Protein AF-Q940U1-F1 (afdb_monomer)

Solvent-accessible surface area (backbone atoms only — not comparable to full-atom values): 7087 Å² total; per-residue (Å²): 115,90,90,45,56,69,42,63,67,58,23,66,75,68,65,35,44,68,26,33,50,47,67,96,53,77,92,82,82,74,83,87,50,67,51,77,43,93,91,74,51,70,52,73,50,58,65,75,34,46,38,43,71,49,85,92,65,39,25,41,25,30,71,60,71,60,64,61,80,80,42,73,85,62,80,93,72,74,98,74,82,86,51,70,50,63,47,61,48,43,46,75,45,80,41,73,91,75,75,45,71,49,75,45,88,34,91,72,74,133

Sequence (110 aa):
MSNYTREKDLEKETGLGPCFNISGKGDVTVPELIFEFKGGAKLELPLSNYFTFVGNTDTVCLTVVSDKTVNPSGGTGPAIILGSFQQQNYLVEYDLENDRFGFAKKKCSP

Organism: Arabidopsis 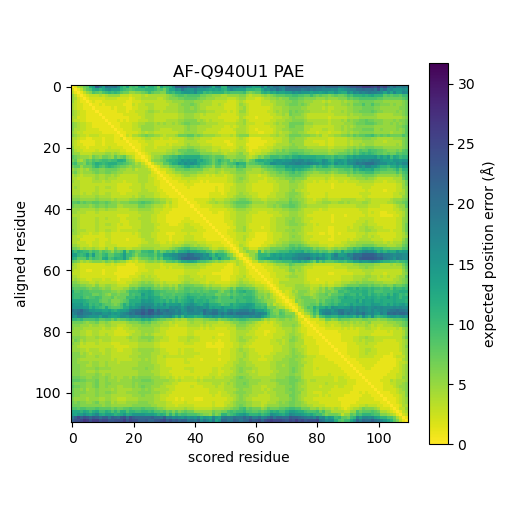thaliana (NCBI:txid3702)

Mean predicted aligned error: 5.46 Å

Nearest PDB structures (foldseek):
  1j71-assembly1_A  TM=5.985E-01  e=4.892E-02  Candida tropicalis
  5kvm-assembly1_A  TM=2.918E-01  e=3.735E+00  Mus musculus
  7pvw-assembly1_A  TM=2.571E-01  e=6.629E+00  Gallus gallus

Secondary structure (DSSP, 8-state):
-TTS-B-HHHHHHH---SEEE-TT--SPP---EEEEPTTS-EEEE-GGGTEEEETTTTEEEE----HHHH-TT-----S----HHHHTTEEEEEETTTTEEEEEE-----

Structure (mmCIF, N/CA/C/O backbone):
data_AF-Q940U1-F1
#
_entry.id   AF-Q940U1-F1
#
loop_
_atom_site.group_PDB
_atom_site.id
_atom_site.type_symbol
_atom_site.label_atom_id
_atom_site.label_alt_id
_atom_site.label_comp_id
_atom_site.label_asym_id
_atom_site.label_entity_id
_atom_site.label_seq_id
_atom_site.pdbx_PDB_ins_code
_atom_site.Cartn_x
_atom_site.Cartn_y
_atom_site.Cartn_z
_atom_site.occupancy
_atom_site.B_iso_or_equiv
_atom_site.auth_seq_id
_atom_site.auth_comp_id
_atom_site.auth_asym_id
_atom_site.auth_atom_id
_atom_site.pdb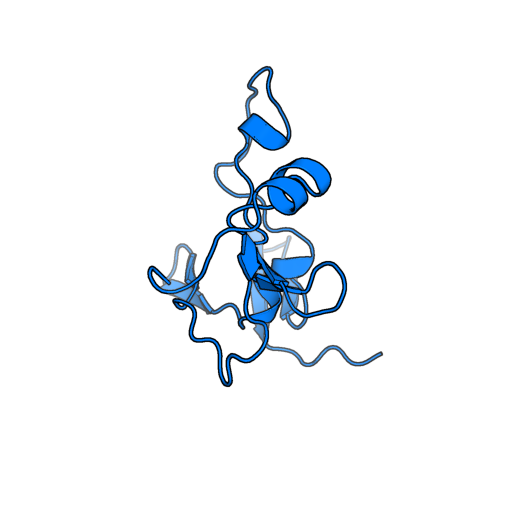x_PDB_model_num
ATOM 1 N N . MET A 1 1 ? -16.090 -5.801 5.513 1.00 62.62 1 MET A N 1
ATOM 2 C CA . MET A 1 1 ? -15.723 -5.559 6.929 1.00 62.62 1 MET A CA 1
A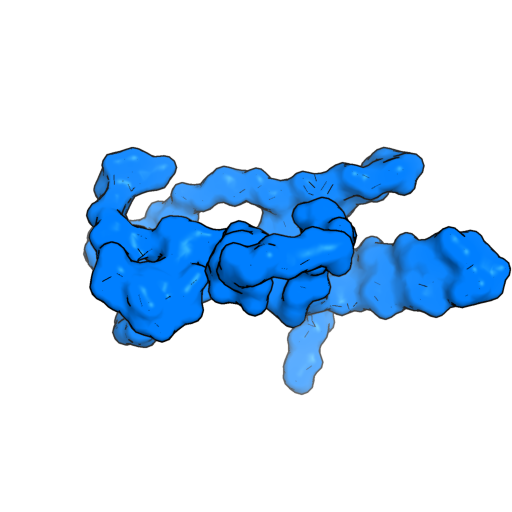TOM 3 C C . MET A 1 1 ? -16.809 -4.791 7.701 1.00 62.62 1 MET A C 1
ATOM 5 O O . MET A 1 1 ? -16.502 -4.074 8.639 1.00 62.62 1 MET A O 1
ATOM 9 N N . SER A 1 2 ? -18.093 -4.964 7.373 1.00 65.44 2 SER A N 1
ATOM 10 C CA . SER A 1 2 ? -19.216 -4.257 8.021 1.00 65.44 2 SER A CA 1
ATOM 11 C C . SER A 1 2 ? -19.468 -4.662 9.480 1.00 65.44 2 SER A C 1
ATOM 13 O O . SER A 1 2 ? -20.182 -3.961 10.185 1.00 65.44 2 SER A O 1
ATOM 15 N N . ASN A 1 3 ? -18.870 -5.768 9.933 1.00 79.00 3 ASN A N 1
ATOM 16 C CA . ASN A 1 3 ? -19.052 -6.317 11.279 1.00 79.00 3 ASN A CA 1
ATOM 17 C C . ASN A 1 3 ? -17.984 -5.846 12.285 1.00 79.00 3 ASN A C 1
ATOM 19 O O . ASN A 1 3 ? -17.975 -6.324 13.418 1.00 79.00 3 ASN A O 1
ATOM 23 N N . TYR A 1 4 ? -17.072 -4.959 11.875 1.00 85.62 4 TYR A N 1
ATOM 24 C CA . TYR A 1 4 ? -16.020 -4.420 12.737 1.00 85.62 4 TYR A CA 1
ATOM 25 C C . TYR A 1 4 ? -16.308 -2.959 13.083 1.00 85.62 4 TYR A C 1
ATOM 27 O O . TYR A 1 4 ? -16.697 -2.167 12.219 1.00 85.62 4 TYR A O 1
ATOM 35 N N . THR A 1 5 ? -16.091 -2.596 14.345 1.00 90.19 5 THR A N 1
ATOM 36 C CA . THR A 1 5 ? -16.231 -1.214 14.815 1.00 90.19 5 THR A CA 1
ATOM 37 C C . THR A 1 5 ? -15.039 -0.387 14.343 1.00 90.19 5 THR 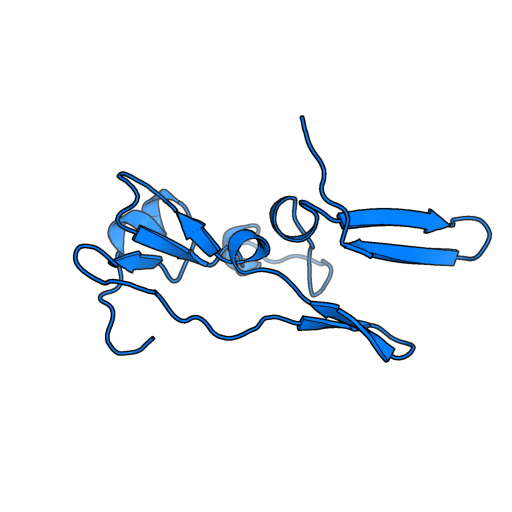A C 1
ATOM 39 O O . THR A 1 5 ? -13.898 -0.846 14.417 1.00 90.19 5 THR A O 1
ATOM 42 N N . ARG A 1 6 ? -15.304 0.831 13.851 1.00 92.06 6 ARG A N 1
ATOM 43 C CA . ARG A 1 6 ? -14.250 1.761 13.431 1.00 92.06 6 ARG A CA 1
ATOM 44 C C . ARG A 1 6 ? -13.657 2.528 14.607 1.00 92.06 6 ARG A C 1
ATOM 46 O O . ARG A 1 6 ? -14.405 3.134 15.372 1.00 92.06 6 ARG A O 1
ATOM 53 N N . GLU A 1 7 ? -12.332 2.580 14.662 1.00 93.12 7 GLU A N 1
ATOM 54 C CA . GLU A 1 7 ? -11.554 3.281 15.692 1.00 93.12 7 GLU A CA 1
ATOM 55 C C . GLU A 1 7 ? -11.255 4.725 15.271 1.00 93.12 7 GLU A C 1
ATOM 57 O O . GLU A 1 7 ? -10.153 5.070 14.850 1.00 93.12 7 GLU A O 1
ATOM 62 N N . LYS A 1 8 ? -12.274 5.589 15.336 1.00 92.69 8 LYS A N 1
ATOM 63 C CA . LYS A 1 8 ? -12.211 6.960 14.789 1.00 92.69 8 LYS A CA 1
ATOM 64 C C . LYS A 1 8 ? -11.167 7.858 15.448 1.00 92.69 8 LYS A C 1
ATOM 66 O O . LYS A 1 8 ? -10.669 8.772 14.795 1.00 92.69 8 LYS A O 1
ATOM 71 N N . ASP A 1 9 ? -10.883 7.656 16.729 1.00 92.00 9 ASP A N 1
ATOM 72 C CA . ASP A 1 9 ? -9.896 8.478 17.431 1.00 92.00 9 ASP A CA 1
ATOM 73 C C . ASP A 1 9 ? -8.480 8.135 16.959 1.00 92.00 9 ASP A C 1
ATOM 75 O O . ASP A 1 9 ? -7.698 9.040 16.672 1.00 92.00 9 ASP A O 1
ATOM 79 N N . LEU A 1 10 ? -8.211 6.850 16.708 1.00 91.00 10 LEU A N 1
ATOM 80 C CA . LEU A 1 10 ? -6.956 6.403 16.112 1.00 91.00 10 LEU A CA 1
ATOM 81 C C . LEU A 1 10 ? -6.815 6.849 14.651 1.00 91.00 10 LEU A C 1
ATOM 83 O O . LEU A 1 10 ? -5.726 7.225 14.219 1.00 91.00 10 LEU A O 1
ATOM 87 N N . GLU A 1 11 ? -7.914 6.862 13.890 1.00 92.31 11 GLU A N 1
ATOM 88 C CA . GLU A 1 11 ? -7.905 7.392 12.520 1.00 92.31 11 GLU A CA 1
ATOM 89 C C . GLU A 1 11 ? -7.483 8.872 12.487 1.00 92.31 11 GLU A C 1
ATOM 91 O O . GLU A 1 11 ? -6.727 9.289 11.610 1.00 92.31 11 GLU A O 1
ATOM 96 N N . LYS A 1 12 ? -7.931 9.673 13.464 1.00 90.31 12 LYS A N 1
ATOM 97 C CA . LYS A 1 12 ? -7.540 11.088 13.582 1.00 90.31 12 LYS A CA 1
ATOM 98 C C . LYS A 1 12 ? -6.087 11.260 14.015 1.00 90.31 12 LYS A C 1
ATOM 100 O O . LYS A 1 12 ? -5.425 12.157 13.509 1.00 90.31 12 LYS A O 1
ATOM 105 N N . GLU A 1 13 ? -5.615 10.443 14.954 1.00 89.25 13 GLU A N 1
ATOM 106 C CA . GLU A 1 13 ? -4.248 10.528 15.478 1.00 89.25 13 GLU A CA 1
ATOM 107 C C . GLU A 1 13 ? -3.208 10.126 14.425 1.00 89.25 13 GLU A C 1
ATOM 109 O O . GLU A 1 13 ? -2.177 10.775 14.273 1.00 89.25 13 GLU A O 1
ATOM 114 N N . THR A 1 14 ? -3.495 9.066 13.670 1.00 88.19 14 THR A N 1
ATOM 115 C CA . THR A 1 14 ? -2.545 8.475 12.716 1.00 88.19 14 THR A CA 1
ATOM 116 C C . THR A 1 14 ? -2.662 9.051 11.308 1.00 88.19 14 THR A C 1
ATOM 118 O O . THR A 1 14 ? -1.737 8.915 10.509 1.00 88.19 14 THR A O 1
ATOM 121 N N . GLY A 1 15 ? -3.816 9.631 10.967 1.00 89.19 15 GLY A N 1
ATOM 122 C CA . GLY A 1 15 ? -4.172 9.987 9.593 1.00 89.19 15 GLY A CA 1
ATOM 123 C C . GLY A 1 15 ? -4.465 8.779 8.691 1.00 89.19 15 GLY A C 1
ATOM 124 O O . GLY A 1 15 ? -4.762 8.964 7.508 1.00 89.19 15 GLY A O 1
ATOM 125 N N . LEU A 1 16 ? -4.395 7.552 9.222 1.00 91.62 16 LEU A N 1
ATOM 126 C CA . LEU A 1 16 ? -4.770 6.331 8.517 1.00 91.62 16 LEU A CA 1
ATOM 127 C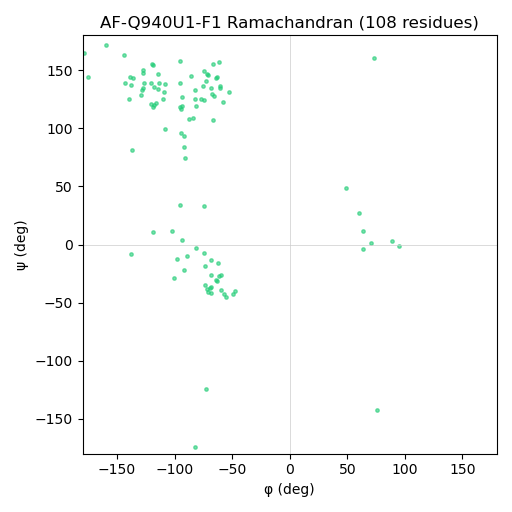 C . LEU A 1 16 ? -6.266 6.084 8.669 1.00 91.62 16 LEU A C 1
ATOM 129 O O . LEU A 1 16 ? -6.861 6.348 9.708 1.00 91.62 16 LEU A O 1
ATOM 133 N N . GLY A 1 17 ? -6.894 5.538 7.637 1.00 91.25 17 GLY A N 1
ATOM 134 C CA . GLY A 1 17 ? -8.310 5.232 7.707 1.00 91.25 17 GLY A CA 1
ATOM 135 C C . GLY A 1 17 ? -8.796 4.499 6.464 1.00 91.25 17 GLY A C 1
ATOM 136 O O . GLY A 1 17 ? -8.352 4.809 5.360 1.00 91.25 17 GLY A O 1
ATOM 137 N N . PRO A 1 18 ? -9.739 3.556 6.606 1.00 92.50 18 PRO A N 1
ATOM 138 C CA . PRO A 1 18 ? -10.400 3.158 7.849 1.00 92.50 18 PRO A CA 1
ATOM 139 C C . PRO A 1 18 ? -9.517 2.303 8.781 1.00 92.50 18 PRO A C 1
ATOM 141 O O . PRO A 1 18 ? -8.689 1.521 8.312 1.00 92.50 18 PRO A O 1
ATOM 144 N N . CYS A 1 19 ? -9.746 2.426 10.091 1.00 92.81 19 CYS A N 1
ATOM 145 C CA . CYS A 1 19 ? -9.179 1.569 11.137 1.00 92.81 19 CYS A CA 1
ATOM 146 C C . CYS A 1 19 ? -10.279 0.754 11.820 1.00 92.81 19 CYS A C 1
ATOM 148 O O . CYS A 1 19 ? -11.351 1.287 12.110 1.00 92.81 19 CYS A O 1
ATOM 150 N N . PHE A 1 20 ? -10.018 -0.520 12.106 1.00 92.06 20 PHE A N 1
ATOM 151 C CA . PHE A 1 20 ? -10.994 -1.458 12.656 1.00 92.06 20 PHE A CA 1
ATOM 152 C C . PHE A 1 20 ? -10.463 -2.166 13.898 1.00 92.06 20 PHE A C 1
ATOM 154 O O . PHE A 1 20 ? -9.364 -2.721 13.869 1.00 92.06 20 PHE A O 1
ATOM 161 N N . ASN A 1 21 ? -11.283 -2.209 14.948 1.00 90.62 21 ASN A N 1
ATOM 162 C CA . ASN A 1 21 ? -11.018 -3.014 16.135 1.00 90.62 21 ASN A CA 1
ATOM 163 C C . ASN A 1 21 ? -11.261 -4.496 15.834 1.00 90.62 21 ASN A C 1
ATOM 165 O O . ASN A 1 21 ? -12.353 -4.885 15.407 1.00 90.62 21 ASN A O 1
ATOM 169 N N . ILE A 1 22 ? -10.245 -5.312 16.075 1.00 89.00 22 ILE A N 1
ATOM 170 C CA . ILE A 1 22 ? -10.234 -6.756 15.838 1.00 89.00 22 ILE A CA 1
ATOM 171 C C . ILE A 1 22 ? -10.007 -7.550 17.132 1.00 89.00 22 ILE A C 1
ATOM 173 O O . ILE A 1 22 ? -9.804 -8.760 17.076 1.00 89.00 22 ILE A O 1
ATOM 177 N N . SER A 1 23 ? -10.074 -6.906 18.301 1.00 86.44 23 SER A N 1
ATOM 178 C CA . SER A 1 23 ? -9.868 -7.576 19.584 1.00 86.44 23 SER A CA 1
ATOM 179 C C . SER A 1 23 ? -10.895 -8.687 19.805 1.00 86.44 23 SER A C 1
ATOM 181 O O . SER A 1 23 ? -12.094 -8.532 19.539 1.00 86.44 23 SER A O 1
ATOM 183 N N . GLY A 1 24 ? -10.419 -9.849 20.255 1.00 81.31 24 GLY A N 1
ATOM 184 C CA . GLY A 1 24 ? -11.247 -11.043 20.437 1.00 81.31 24 GLY A CA 1
ATOM 185 C C . GLY A 1 24 ? -11.852 -11.594 19.139 1.00 81.31 24 GLY A C 1
ATOM 186 O O . GLY A 1 24 ? -12.742 -12.447 19.187 1.00 81.31 24 GLY A O 1
ATOM 187 N N . LYS A 1 25 ? -11.407 -11.110 17.973 1.00 75.56 25 LYS A N 1
ATOM 188 C CA . LYS A 1 25 ? -11.704 -11.706 16.670 1.00 75.56 25 LYS A CA 1
ATOM 189 C C . LYS A 1 25 ? -10.541 -12.631 16.315 1.00 75.56 25 LYS A C 1
ATOM 191 O O . LYS A 1 25 ? -9.394 -12.320 16.608 1.00 75.56 25 LYS A O 1
ATOM 196 N N . GLY A 1 26 ? -10.861 -13.796 15.755 1.00 75.25 26 GLY A N 1
ATOM 197 C CA . GLY A 1 26 ? -9.857 -14.720 15.226 1.00 75.25 26 GLY A CA 1
ATOM 198 C C . GLY A 1 26 ? -9.273 -14.178 13.923 1.00 75.25 26 GLY A C 1
ATOM 199 O O . GLY A 1 26 ? -8.826 -13.036 13.853 1.00 75.25 26 GLY A O 1
ATOM 200 N N . ASP A 1 27 ? -9.340 -14.970 12.860 1.00 75.62 27 ASP A N 1
ATOM 201 C CA . ASP A 1 27 ? -8.819 -14.542 11.565 1.00 75.62 27 ASP A CA 1
ATOM 202 C C . ASP A 1 27 ? -9.613 -13.358 10.989 1.00 75.62 27 ASP A C 1
ATOM 204 O O . ASP A 1 27 ? -10.844 -13.376 10.884 1.00 75.62 27 ASP A O 1
ATOM 208 N N . VAL A 1 28 ? -8.890 -12.304 10.609 1.00 79.25 28 VAL A N 1
ATOM 209 C CA . VAL A 1 28 ? -9.450 -11.109 9.972 1.00 79.25 28 VAL A CA 1
ATOM 210 C C . VAL A 1 28 ? -9.330 -11.265 8.464 1.00 79.25 28 VAL A C 1
ATOM 212 O O . VAL A 1 28 ? -8.230 -11.319 7.919 1.00 79.25 28 VAL A O 1
ATOM 215 N N . THR A 1 29 ? -10.467 -11.306 7.773 1.00 82.94 29 THR A N 1
ATOM 216 C CA . THR A 1 29 ? -10.495 -11.328 6.307 1.00 82.94 29 THR A CA 1
ATOM 217 C C . THR A 1 29 ? -10.637 -9.913 5.759 1.00 82.94 29 THR A C 1
ATOM 219 O O . THR A 1 29 ? -11.575 -9.185 6.101 1.00 82.94 29 THR A O 1
ATOM 222 N N . VAL A 1 30 ? -9.728 -9.541 4.862 1.00 85.81 30 VAL A N 1
ATOM 223 C CA . VAL A 1 30 ? -9.755 -8.276 4.119 1.00 85.81 30 VAL A CA 1
ATOM 224 C C . VAL A 1 30 ? -9.825 -8.557 2.613 1.00 85.81 30 VAL A C 1
ATOM 226 O O . VAL A 1 30 ? -9.421 -9.641 2.188 1.00 85.81 30 VAL A O 1
ATOM 229 N N . PRO A 1 31 ? -10.350 -7.626 1.796 1.00 90.19 31 PRO A N 1
ATOM 230 C CA . PRO A 1 31 ? -10.326 -7.767 0.342 1.00 90.19 31 PRO A CA 1
ATOM 231 C C . PRO A 1 31 ? -8.895 -7.767 -0.195 1.00 90.19 31 PRO A C 1
ATOM 233 O O . PRO A 1 31 ? -8.068 -6.995 0.285 1.00 90.19 31 PRO A O 1
ATOM 236 N N . GLU A 1 32 ? -8.633 -8.571 -1.224 1.00 94.38 32 GLU A N 1
ATOM 237 C CA . GLU A 1 32 ? -7.368 -8.521 -1.956 1.00 94.38 32 GLU A CA 1
ATOM 238 C C . GLU A 1 32 ? -7.182 -7.164 -2.646 1.00 94.38 32 GLU A C 1
ATOM 240 O O . GLU A 1 32 ? -8.135 -6.572 -3.161 1.00 94.38 32 GLU A O 1
ATOM 245 N N . LEU A 1 33 ? -5.936 -6.689 -2.684 1.00 95.12 33 LEU A N 1
ATOM 246 C CA . LEU A 1 33 ? -5.548 -5.483 -3.404 1.00 95.12 33 LEU A CA 1
ATOM 247 C C . LEU A 1 33 ? -4.491 -5.833 -4.452 1.00 95.12 33 LEU A C 1
ATOM 249 O O . LEU A 1 33 ? -3.412 -6.330 -4.127 1.00 95.12 33 LEU A O 1
ATOM 253 N N . ILE A 1 34 ? -4.810 -5.554 -5.714 1.00 96.81 34 ILE A N 1
ATOM 254 C CA . ILE A 1 34 ? -3.951 -5.841 -6.862 1.00 96.81 34 ILE A CA 1
ATOM 255 C C . ILE A 1 34 ? -3.823 -4.570 -7.696 1.00 96.81 34 ILE A C 1
ATOM 257 O O . ILE A 1 34 ? -4.831 -3.973 -8.074 1.00 96.81 34 ILE A O 1
ATOM 261 N N . PHE A 1 35 ? -2.590 -4.175 -8.015 1.00 95.62 35 PHE A N 1
ATOM 262 C CA . PHE A 1 35 ? -2.338 -3.157 -9.032 1.00 95.62 35 PHE A CA 1
ATOM 263 C C . PHE A 1 35 ? -2.083 -3.829 -10.380 1.00 95.62 35 PHE A C 1
ATOM 265 O O . PHE A 1 35 ? -1.135 -4.601 -10.529 1.00 95.62 35 PHE A O 1
ATOM 272 N N . GLU A 1 36 ? -2.927 -3.532 -11.365 1.00 96.38 36 GLU A N 1
ATOM 273 C CA . GLU A 1 36 ? -2.747 -3.991 -12.742 1.00 96.38 36 GLU A CA 1
ATOM 274 C C . GLU A 1 36 ? -2.033 -2.914 -13.562 1.00 96.38 36 GLU A C 1
ATOM 276 O O . GLU A 1 36 ? -2.524 -1.795 -13.719 1.00 96.38 36 GLU A O 1
ATOM 281 N N . PHE A 1 37 ? -0.855 -3.251 -14.081 1.00 94.75 37 PHE A N 1
ATOM 282 C CA . PHE A 1 37 ? -0.041 -2.355 -14.890 1.00 94.75 37 PHE A CA 1
ATOM 283 C C . PHE A 1 37 ? -0.289 -2.562 -16.383 1.00 94.75 37 PHE A C 1
ATOM 285 O O . PHE A 1 37 ? -0.696 -3.632 -16.851 1.00 94.75 37 PHE A O 1
ATOM 292 N N . LYS A 1 38 ? 0.028 -1.524 -17.163 1.00 91.94 38 LYS A N 1
ATOM 293 C CA . LYS A 1 38 ? 0.069 -1.609 -18.625 1.00 91.94 38 LYS A CA 1
ATOM 294 C C . LYS A 1 38 ? 0.966 -2.783 -19.043 1.00 91.94 38 LYS A C 1
ATOM 296 O O . LYS A 1 38 ? 2.082 -2.914 -18.555 1.00 91.94 38 LYS A O 1
ATOM 301 N N . GLY A 1 39 ? 0.471 -3.624 -19.949 1.00 90.75 39 GLY A N 1
ATOM 302 C CA . GLY A 1 39 ? 1.150 -4.860 -20.361 1.00 90.75 39 GLY A CA 1
ATOM 303 C C . GLY A 1 39 ? 0.699 -6.116 -19.606 1.00 90.75 39 GLY A C 1
ATOM 304 O O . GLY A 1 39 ? 1.163 -7.202 -19.929 1.00 90.75 39 GLY A O 1
ATOM 305 N N . GLY A 1 40 ? -0.230 -5.994 -18.650 1.00 95.94 40 GLY A N 1
ATOM 306 C CA . GLY A 1 40 ? -0.878 -7.133 -17.989 1.00 95.94 40 GLY A CA 1
ATOM 307 C C . GLY A 1 40 ? -0.154 -7.656 -16.746 1.00 95.94 40 GLY A C 1
ATOM 308 O O . GLY A 1 40 ? -0.604 -8.635 -16.153 1.00 95.94 40 GLY A O 1
ATOM 309 N N . ALA A 1 41 ? 0.940 -7.015 -16.328 1.00 95.88 41 ALA A N 1
ATOM 310 C CA . ALA A 1 41 ? 1.623 -7.356 -15.086 1.00 95.88 41 ALA A CA 1
ATOM 311 C C . ALA A 1 41 ? 0.749 -6.997 -13.872 1.00 95.88 41 ALA A C 1
ATOM 313 O O . ALA A 1 41 ? 0.182 -5.904 -13.810 1.00 95.88 41 ALA A O 1
ATOM 314 N N . LYS A 1 42 ? 0.659 -7.908 -12.898 1.00 97.19 42 LYS A N 1
ATOM 315 C CA . LYS A 1 42 ? -0.159 -7.744 -11.689 1.00 97.19 42 LYS A CA 1
ATOM 316 C C . LYS A 1 42 ? 0.713 -7.741 -10.442 1.00 97.19 42 LYS A C 1
ATOM 318 O O . LYS A 1 42 ? 1.398 -8.724 -10.166 1.00 97.19 42 LYS A O 1
ATOM 323 N N . LEU A 1 43 ? 0.670 -6.653 -9.681 1.00 95.75 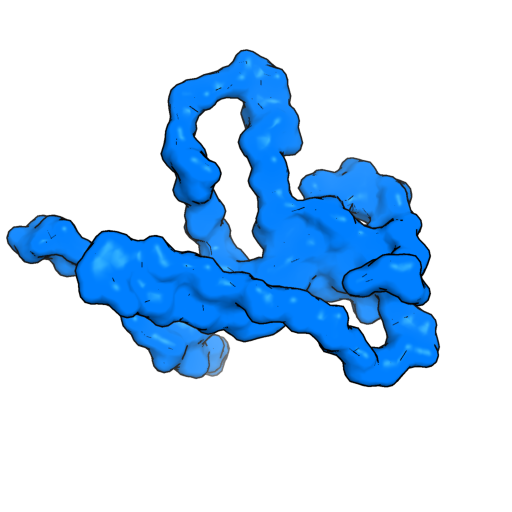43 LEU A N 1
ATOM 324 C CA . LEU A 1 43 ? 1.306 -6.548 -8.371 1.00 95.75 43 LEU A CA 1
ATOM 325 C C . LEU A 1 43 ? 0.276 -6.896 -7.293 1.00 95.75 43 LEU A C 1
ATOM 327 O O . LEU A 1 43 ? -0.533 -6.060 -6.895 1.00 95.75 43 LEU A O 1
ATOM 331 N N . GLU A 1 44 ? 0.293 -8.151 -6.854 1.00 96.31 44 GLU A N 1
ATOM 332 C CA . GLU A 1 44 ? -0.598 -8.680 -5.816 1.00 96.31 44 GLU A CA 1
ATOM 333 C C . GLU A 1 44 ? -0.059 -8.384 -4.417 1.00 96.31 44 GLU A C 1
ATOM 335 O O . GLU A 1 44 ? 0.913 -8.997 -3.969 1.00 96.31 44 GLU A O 1
ATOM 340 N N . LEU A 1 45 ? -0.690 -7.483 -3.680 1.00 95.38 45 LEU A N 1
ATOM 341 C CA . LEU A 1 45 ? -0.180 -7.096 -2.374 1.00 95.38 45 LEU A CA 1
ATOM 342 C C . LEU A 1 45 ? -0.607 -8.098 -1.284 1.00 95.38 45 LEU A C 1
ATOM 344 O O . LEU A 1 45 ? -1.804 -8.331 -1.116 1.00 95.38 45 LEU A O 1
ATOM 348 N N . PRO A 1 46 ? 0.320 -8.692 -0.502 1.00 93.25 46 PRO A N 1
ATOM 349 C CA . PRO A 1 46 ? -0.031 -9.342 0.759 1.00 93.25 46 PRO A CA 1
ATOM 350 C C . PRO A 1 46 ? -0.645 -8.344 1.747 1.00 93.25 46 PRO A C 1
ATOM 352 O O . PRO A 1 46 ? -0.395 -7.143 1.674 1.00 93.25 46 PRO A O 1
ATOM 355 N N . LEU A 1 47 ? -1.419 -8.854 2.710 1.00 91.69 47 LEU A N 1
ATOM 356 C CA . LEU A 1 47 ? -2.164 -8.052 3.692 1.00 91.69 47 LEU A CA 1
ATOM 357 C C . LEU A 1 47 ? -1.297 -6.985 4.376 1.00 91.69 47 LEU A C 1
ATOM 359 O O . LEU A 1 47 ? -1.707 -5.834 4.482 1.00 91.69 47 LEU A O 1
ATOM 363 N N . SER A 1 48 ? -0.067 -7.340 4.751 1.00 90.75 48 SER A N 1
ATOM 364 C CA . SER A 1 48 ? 0.898 -6.440 5.396 1.00 90.75 48 SER A CA 1
ATOM 365 C C . SER A 1 48 ? 1.314 -5.230 4.549 1.00 90.75 48 SER A C 1
ATOM 367 O O . SER A 1 48 ? 1.902 -4.291 5.075 1.00 90.75 48 SER A O 1
ATOM 369 N N . ASN A 1 49 ? 1.061 -5.246 3.237 1.00 94.44 49 ASN A N 1
ATOM 370 C CA . ASN A 1 49 ? 1.389 -4.139 2.339 1.00 94.44 49 ASN A CA 1
ATOM 371 C C . ASN A 1 49 ? 0.262 -3.097 2.220 1.00 94.44 49 ASN A C 1
ATOM 373 O O . ASN A 1 49 ? 0.479 -2.046 1.613 1.00 94.44 49 ASN A O 1
ATOM 377 N N . TYR A 1 50 ? -0.936 -3.372 2.745 1.00 95.00 50 TYR A N 1
ATOM 378 C CA . TYR A 1 50 ? -2.057 -2.424 2.712 1.00 95.00 50 TYR A CA 1
ATOM 379 C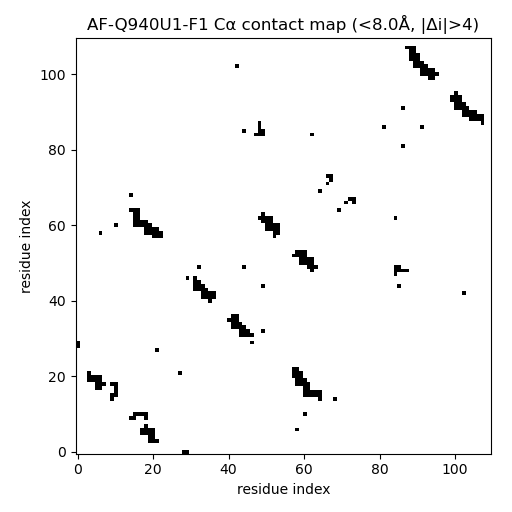 C . TYR A 1 50 ? -2.867 -2.343 4.013 1.00 95.00 50 TYR A C 1
ATOM 381 O O . TYR A 1 50 ? -3.677 -1.431 4.152 1.00 95.00 50 TYR A O 1
ATOM 389 N N . PHE A 1 51 ? -2.615 -3.218 4.989 1.00 93.88 51 PHE A N 1
ATOM 390 C CA . PHE A 1 51 ? -3.067 -3.082 6.371 1.00 93.88 51 PHE A CA 1
ATOM 391 C C . PHE A 1 51 ? -1.890 -3.195 7.339 1.00 93.88 51 PHE A C 1
ATOM 393 O O . PHE A 1 51 ? -1.029 -4.061 7.192 1.00 93.88 51 PHE A O 1
ATOM 400 N N . THR A 1 52 ? -1.895 -2.351 8.368 1.00 91.81 52 THR A N 1
ATOM 401 C CA . THR A 1 52 ? -0.930 -2.404 9.472 1.00 91.81 52 THR A CA 1
ATOM 402 C C . THR A 1 52 ? -1.648 -2.438 10.811 1.00 91.81 52 THR A C 1
ATOM 404 O O . THR A 1 52 ? -2.712 -1.836 10.968 1.00 91.81 52 THR A O 1
ATOM 407 N N . PHE A 1 53 ? -1.047 -3.113 11.786 1.00 90.00 53 PHE A N 1
ATOM 408 C CA . PHE A 1 53 ? -1.469 -3.006 13.176 1.00 90.00 53 PHE A CA 1
ATOM 409 C C . PHE A 1 53 ? -1.043 -1.652 13.744 1.00 90.00 53 PHE A C 1
ATOM 411 O O . PHE A 1 53 ? 0.054 -1.171 13.448 1.00 90.00 53 PHE A O 1
ATOM 418 N N . VAL A 1 54 ? -1.906 -1.046 14.556 1.00 85.00 54 VAL A N 1
ATOM 419 C CA . VAL A 1 54 ? -1.631 0.217 15.250 1.00 85.00 54 VAL A CA 1
ATOM 420 C C . VAL A 1 54 ? -2.106 0.117 16.704 1.00 85.00 54 VAL A C 1
ATOM 422 O O . VAL A 1 54 ? -3.127 -0.508 16.987 1.00 85.00 54 VAL A O 1
ATOM 425 N N . GLY A 1 55 ? -1.358 0.718 17.635 1.00 75.00 55 GLY A N 1
ATOM 426 C CA . GLY A 1 55 ? -1.642 0.655 19.072 1.00 75.00 55 GLY A CA 1
ATOM 427 C C . GLY A 1 55 ? -1.265 -0.700 19.682 1.00 75.00 55 GLY A C 1
ATOM 428 O O . GLY A 1 55 ? -0.271 -1.307 19.288 1.00 75.00 55 GLY A O 1
ATOM 429 N N . ASN A 1 56 ? -2.073 -1.202 20.622 1.00 70.12 56 ASN A N 1
ATOM 430 C CA . ASN A 1 56 ? -1.845 -2.474 21.329 1.00 70.12 56 ASN A CA 1
ATOM 431 C C . ASN A 1 56 ? -2.144 -3.726 20.475 1.00 70.12 56 ASN A C 1
ATOM 433 O O . ASN A 1 56 ? -2.612 -4.730 20.995 1.00 70.12 56 ASN A O 1
ATOM 437 N N . THR A 1 57 ? -1.909 -3.690 19.159 1.00 72.62 57 THR A N 1
ATOM 438 C CA . THR A 1 57 ? -2.165 -4.783 18.188 1.00 72.62 57 THR A CA 1
ATOM 439 C C . THR A 1 57 ? -3.628 -5.207 17.986 1.00 72.62 57 THR A C 1
ATOM 441 O O . THR A 1 57 ? -3.918 -5.976 17.077 1.00 72.62 57 THR A O 1
ATOM 444 N N . ASP A 1 58 ? -4.569 -4.637 18.736 1.00 86.62 58 ASP A N 1
ATOM 445 C CA . ASP A 1 58 ? -6.010 -4.902 18.612 1.00 86.62 58 ASP A CA 1
ATOM 446 C C . ASP A 1 58 ? -6.701 -4.128 17.476 1.00 86.62 58 ASP A C 1
ATOM 448 O O . ASP A 1 58 ? -7.902 -4.289 17.253 1.00 86.62 58 ASP A O 1
ATOM 452 N N . THR A 1 59 ? -5.979 -3.257 16.767 1.00 90.69 59 THR A N 1
ATOM 453 C CA . THR A 1 59 ? -6.530 -2.435 15.681 1.00 90.69 59 THR A CA 1
ATOM 454 C C . THR A 1 59 ? -5.712 -2.587 14.412 1.00 90.69 59 THR A C 1
ATOM 456 O O . THR A 1 59 ? -4.484 -2.507 14.447 1.00 90.69 59 THR A O 1
ATOM 459 N N . VAL A 1 60 ? -6.401 -2.752 13.283 1.00 92.06 60 VAL A N 1
ATOM 460 C CA . VAL A 1 60 ? -5.797 -2.742 11.945 1.00 92.06 60 VAL A CA 1
ATOM 461 C C . VAL A 1 60 ? -6.286 -1.545 11.146 1.00 92.06 60 VAL A C 1
ATOM 463 O O . VAL A 1 60 ? -7.483 -1.266 11.104 1.00 92.06 60 VAL A O 1
ATOM 466 N N . CYS A 1 61 ? -5.366 -0.849 10.490 1.00 93.44 61 CYS A N 1
ATOM 467 C CA . CYS A 1 61 ? -5.638 0.347 9.699 1.00 93.44 61 CYS A CA 1
ATOM 468 C C . CYS A 1 61 ? -5.222 0.150 8.245 1.00 93.44 61 CYS A C 1
ATOM 470 O O . CYS A 1 61 ? -4.153 -0.402 7.979 1.00 93.44 61 CYS A O 1
ATOM 472 N N . LEU A 1 62 ? -6.045 0.636 7.312 1.00 94.75 62 LEU A N 1
ATOM 473 C CA . LEU A 1 62 ? -5.694 0.698 5.896 1.00 94.75 62 LEU A CA 1
ATOM 474 C C . LEU A 1 62 ? -4.556 1.711 5.688 1.00 94.75 62 LEU A C 1
ATOM 476 O O . LEU A 1 62 ? -4.657 2.862 6.112 1.00 94.75 62 LEU A O 1
ATOM 480 N N . THR A 1 63 ? -3.494 1.310 4.989 1.00 94.19 63 THR A N 1
ATOM 481 C CA . THR A 1 63 ? -2.326 2.161 4.685 1.00 94.19 63 THR A CA 1
ATOM 482 C C . THR A 1 63 ? -2.434 2.835 3.313 1.00 94.19 63 THR A C 1
ATOM 484 O O . THR A 1 63 ? -1.436 2.995 2.609 1.00 94.19 63 THR A O 1
ATOM 487 N N . VAL A 1 64 ? -3.654 3.185 2.903 1.00 92.88 64 VAL A N 1
ATOM 488 C CA . VAL A 1 64 ? -3.950 3.939 1.680 1.00 92.88 64 VAL A CA 1
ATOM 489 C C . VAL A 1 64 ? -4.629 5.227 2.111 1.00 92.88 64 VAL A C 1
ATOM 491 O O . VAL A 1 64 ? -5.694 5.192 2.722 1.00 92.88 64 VAL A O 1
ATOM 494 N N . VAL A 1 65 ? -4.000 6.360 1.810 1.00 90.25 65 VAL A N 1
ATOM 495 C CA . VAL A 1 65 ? -4.464 7.682 2.244 1.00 90.25 65 VAL A CA 1
ATOM 496 C C . VAL A 1 65 ? -4.884 8.526 1.049 1.00 90.25 65 VAL A C 1
ATOM 498 O O . VAL A 1 65 ? -4.307 8.424 -0.033 1.00 90.25 65 VAL A O 1
ATOM 501 N N . SER A 1 66 ? -5.898 9.369 1.249 1.00 85.94 66 SER A N 1
ATOM 502 C CA . SER A 1 66 ? -6.303 10.352 0.243 1.00 85.94 66 SER A CA 1
ATOM 503 C C . SER A 1 66 ? -5.248 11.446 0.132 1.00 85.94 66 SER A C 1
ATOM 505 O O . SER A 1 66 ? -4.687 11.890 1.133 1.00 85.94 66 SER A O 1
ATOM 507 N N . ASP A 1 67 ? -5.064 11.957 -1.079 1.00 79.56 67 ASP A N 1
ATOM 508 C CA . ASP A 1 67 ? -4.311 13.180 -1.368 1.00 79.56 67 ASP A CA 1
ATOM 509 C C . ASP A 1 67 ? -4.690 14.360 -0.452 1.00 79.56 67 ASP A C 1
ATOM 511 O O . ASP A 1 67 ? -3.810 15.054 0.038 1.00 79.56 67 ASP A O 1
ATOM 515 N N . LYS A 1 68 ? -5.977 14.544 -0.131 1.00 76.62 68 LYS A N 1
ATOM 516 C CA . LYS A 1 68 ? -6.471 15.586 0.785 1.00 76.62 68 LYS A CA 1
ATOM 517 C C . LYS A 1 68 ? -5.886 15.490 2.191 1.00 76.62 68 LYS A C 1
ATOM 519 O O . LYS A 1 68 ? -5.822 16.502 2.883 1.00 76.62 68 LYS A O 1
ATOM 524 N N . THR A 1 69 ? -5.476 14.296 2.615 1.00 74.44 69 THR A N 1
ATOM 525 C CA . THR A 1 69 ? -4.824 14.082 3.910 1.00 74.44 69 THR A CA 1
ATOM 526 C C . THR A 1 69 ? -3.388 14.612 3.900 1.00 74.44 69 THR A C 1
ATOM 528 O O . THR A 1 69 ? -2.927 15.133 4.909 1.00 74.44 69 THR A O 1
ATOM 531 N N . VAL A 1 70 ? -2.684 14.508 2.769 1.00 71.06 70 VAL A N 1
ATOM 532 C CA . VAL A 1 70 ? -1.255 14.861 2.645 1.00 71.06 70 VAL A CA 1
ATOM 533 C C . VAL A 1 70 ? -1.008 16.232 2.010 1.00 71.06 70 VAL A C 1
ATOM 535 O O . VAL A 1 70 ? -0.020 16.885 2.329 1.00 71.06 70 VAL A O 1
ATOM 538 N N . ASN A 1 71 ? -1.906 16.700 1.146 1.00 75.12 71 ASN A N 1
ATOM 539 C CA . ASN A 1 71 ? -1.887 18.031 0.554 1.00 75.12 71 ASN A CA 1
ATOM 540 C C . ASN A 1 71 ? -3.307 18.635 0.541 1.00 75.12 71 ASN A C 1
ATOM 542 O O . ASN A 1 71 ? -3.996 18.608 -0.485 1.00 75.12 71 ASN A O 1
ATOM 546 N N . PRO A 1 72 ? -3.756 19.209 1.674 1.00 70.56 72 PRO A N 1
ATOM 547 C CA . PRO A 1 72 ? -5.104 19.765 1.820 1.00 70.56 72 PRO A CA 1
ATOM 548 C C . PRO A 1 72 ? -5.399 20.924 0.862 1.00 70.56 72 PRO A C 1
ATOM 550 O O . PRO A 1 72 ? -6.548 21.158 0.496 1.00 70.56 72 PRO A O 1
ATOM 553 N N . SER A 1 73 ? -4.353 21.643 0.453 1.00 74.50 73 SER A N 1
ATOM 554 C CA . SER A 1 73 ? -4.409 22.807 -0.440 1.00 74.50 73 SER A CA 1
ATOM 555 C C . SER A 1 73 ? -4.657 22.430 -1.905 1.00 74.50 73 SER A C 1
ATOM 557 O O . SER A 1 73 ? -4.849 23.312 -2.741 1.00 74.50 73 SER A O 1
ATOM 559 N N . GLY A 1 74 ? -4.644 21.130 -2.219 1.00 68.44 74 GLY A N 1
ATOM 560 C CA . GLY A 1 74 ? -4.633 20.632 -3.586 1.00 68.44 74 GLY A CA 1
ATOM 561 C C . GLY A 1 74 ? -3.273 20.823 -4.262 1.00 68.44 74 GLY A C 1
ATOM 562 O O . GLY A 1 74 ? -2.419 21.602 -3.833 1.00 68.44 74 GLY A O 1
ATOM 563 N N . GLY A 1 75 ? -3.034 20.061 -5.324 1.00 69.88 75 GLY A N 1
ATOM 564 C CA . GLY A 1 75 ? -1.801 20.148 -6.098 1.00 69.88 75 GLY A CA 1
ATOM 565 C C . GLY A 1 75 ? -1.793 19.189 -7.279 1.00 69.88 75 GLY A C 1
ATOM 566 O O . GLY A 1 75 ? -2.601 18.267 -7.359 1.00 69.88 75 GLY A O 1
ATOM 567 N N . THR A 1 76 ? -0.868 19.418 -8.205 1.00 76.94 76 THR A N 1
ATOM 568 C CA . THR A 1 76 ? -0.569 18.487 -9.293 1.00 76.94 76 THR A CA 1
ATOM 569 C C . THR A 1 76 ? 0.265 17.334 -8.744 1.00 76.94 76 THR A C 1
ATOM 571 O O . THR A 1 76 ? 1.321 17.565 -8.159 1.00 76.94 76 THR A O 1
ATOM 574 N N . GLY A 1 77 ? -0.186 16.099 -8.936 1.00 80.75 77 GLY A N 1
ATOM 575 C CA . GLY A 1 77 ? 0.522 14.905 -8.488 1.00 80.75 77 GLY A CA 1
ATOM 576 C C . GLY A 1 77 ? 0.070 13.666 -9.256 1.00 80.75 77 GLY A C 1
ATOM 577 O O . GLY A 1 77 ? -0.882 13.740 -10.039 1.00 80.75 77 GLY A O 1
ATOM 578 N N . PRO A 1 78 ? 0.759 12.530 -9.074 1.00 87.00 78 PRO A N 1
ATOM 579 C CA . PRO A 1 78 ? 0.326 11.273 -9.663 1.00 87.00 78 PRO A CA 1
ATOM 580 C C . PRO A 1 78 ? -0.998 10.816 -9.037 1.00 87.00 78 PRO A C 1
ATOM 582 O O . PRO A 1 78 ? -1.300 11.138 -7.889 1.00 87.00 78 PRO A O 1
ATOM 585 N N . ALA A 1 79 ? -1.764 10.008 -9.772 1.00 87.06 79 ALA A N 1
ATOM 586 C CA . ALA A 1 79 ? -2.999 9.420 -9.252 1.00 87.06 79 ALA A CA 1
ATOM 587 C C . ALA A 1 79 ? -2.749 8.455 -8.075 1.00 87.06 79 ALA A C 1
ATOM 589 O O . ALA A 1 79 ? -3.603 8.312 -7.205 1.00 87.06 79 ALA A O 1
ATOM 590 N N . ILE A 1 80 ? -1.592 7.781 -8.056 1.00 90.31 80 ILE A N 1
ATOM 591 C CA . ILE A 1 80 ? -1.192 6.815 -7.026 1.00 90.31 80 ILE A CA 1
ATOM 592 C C . ILE A 1 80 ? 0.283 7.039 -6.682 1.00 90.31 80 ILE A C 1
ATOM 594 O O . ILE A 1 80 ? 1.117 7.195 -7.575 1.00 90.31 80 ILE A O 1
ATOM 598 N N . ILE A 1 81 ? 0.603 6.999 -5.388 1.00 91.19 81 ILE A N 1
ATOM 599 C CA . ILE A 1 81 ? 1.972 6.947 -4.865 1.00 91.19 81 ILE A CA 1
ATOM 600 C C . ILE A 1 81 ? 2.131 5.609 -4.141 1.00 91.19 81 ILE A C 1
ATOM 602 O O . ILE A 1 81 ? 1.387 5.323 -3.205 1.00 91.19 81 ILE A O 1
ATOM 606 N N . LEU A 1 82 ? 3.093 4.789 -4.569 1.00 93.69 82 LEU A N 1
ATOM 607 C CA . LEU A 1 82 ? 3.423 3.532 -3.892 1.00 93.69 82 LEU A CA 1
ATOM 608 C C . LEU A 1 82 ? 4.447 3.802 -2.789 1.00 93.69 82 LEU A C 1
ATOM 610 O O . LEU A 1 82 ? 5.610 4.088 -3.074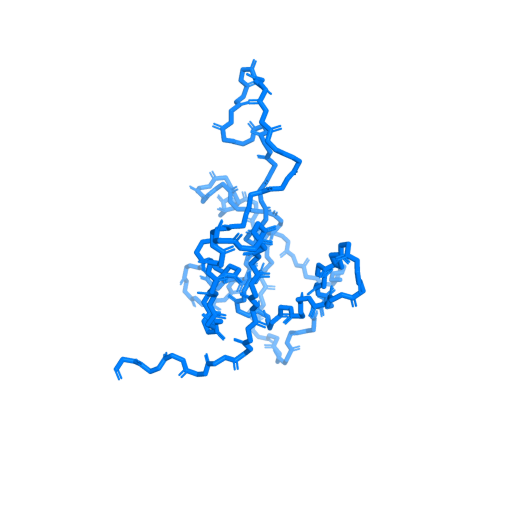 1.00 93.69 82 LEU A O 1
ATOM 614 N N . GLY A 1 83 ? 4.005 3.725 -1.535 1.00 92.44 83 GLY A N 1
ATOM 615 C CA . GLY A 1 83 ? 4.842 3.961 -0.364 1.00 92.44 83 GLY A CA 1
ATOM 616 C C . GLY A 1 83 ? 5.671 2.743 0.045 1.00 92.44 83 GLY A C 1
ATOM 617 O O . GLY A 1 83 ? 5.660 1.696 -0.603 1.00 92.44 83 GLY A O 1
ATOM 618 N N . SER A 1 84 ? 6.369 2.871 1.177 1.00 92.31 84 SER A N 1
ATOM 619 C CA . SER A 1 84 ? 7.209 1.803 1.731 1.00 92.31 84 SER A CA 1
ATOM 620 C C . SER A 1 84 ? 6.424 0.514 1.984 1.00 92.31 84 SER A C 1
ATOM 622 O O . SER A 1 84 ? 6.896 -0.555 1.613 1.00 92.31 84 SER A O 1
ATOM 624 N N . PHE A 1 85 ? 5.207 0.602 2.534 1.00 94.12 85 PHE A N 1
ATOM 625 C CA . PHE A 1 85 ? 4.349 -0.561 2.778 1.00 94.12 85 PHE A CA 1
ATOM 626 C C . PHE A 1 85 ? 4.103 -1.382 1.514 1.00 94.12 85 PHE A C 1
ATOM 628 O O . PHE A 1 85 ? 4.245 -2.597 1.568 1.00 94.12 85 PHE A O 1
ATOM 635 N N . GLN A 1 86 ? 3.803 -0.749 0.375 1.00 95.19 86 GLN A N 1
ATOM 636 C CA . GLN A 1 86 ? 3.528 -1.462 -0.879 1.00 95.19 86 GLN A CA 1
ATOM 637 C C . GLN A 1 86 ? 4.787 -2.060 -1.527 1.00 95.19 86 GLN A C 1
ATOM 639 O O . GLN A 1 86 ? 4.670 -2.960 -2.353 1.00 95.19 86 GLN A 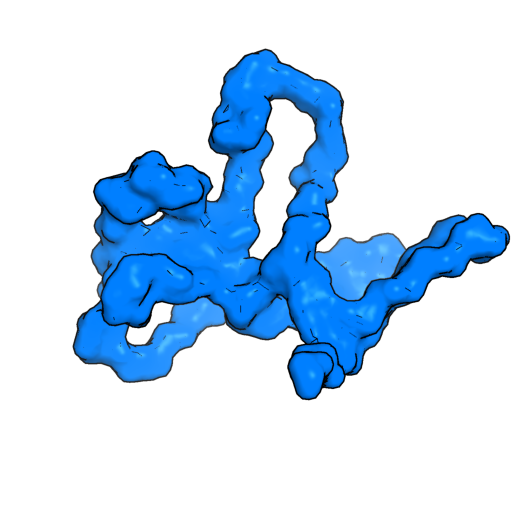O 1
ATOM 644 N N . GLN A 1 87 ? 5.979 -1.583 -1.153 1.00 93.31 87 GLN A N 1
ATOM 645 C CA . GLN A 1 87 ? 7.264 -2.046 -1.693 1.00 93.31 87 GLN A CA 1
ATOM 646 C C . GLN A 1 87 ? 7.966 -3.087 -0.798 1.00 93.31 87 GLN A C 1
ATOM 648 O O . GLN A 1 87 ? 8.914 -3.741 -1.233 1.00 93.31 87 GLN A O 1
ATOM 653 N N . GLN A 1 88 ? 7.523 -3.278 0.449 1.00 92.94 88 GLN A N 1
ATOM 654 C CA . GLN A 1 88 ? 8.087 -4.290 1.349 1.00 92.94 88 GLN A CA 1
ATOM 655 C C . GLN A 1 88 ? 7.933 -5.705 0.777 1.00 92.94 88 GLN A C 1
ATOM 657 O O . GLN A 1 88 ? 6.851 -6.085 0.334 1.00 92.94 88 GLN A O 1
ATOM 662 N N . ASN A 1 89 ? 8.997 -6.512 0.874 1.00 93.81 89 ASN A N 1
ATOM 663 C CA . ASN A 1 89 ? 9.072 -7.882 0.342 1.00 93.81 89 ASN A CA 1
ATOM 664 C C . ASN A 1 89 ? 8.875 -7.991 -1.181 1.00 93.81 89 ASN A C 1
ATOM 666 O O . ASN A 1 89 ? 8.476 -9.035 -1.710 1.00 93.81 89 ASN A O 1
ATOM 670 N N . TYR A 1 90 ? 9.212 -6.916 -1.890 1.00 94.56 90 TYR A N 1
ATOM 671 C CA . TYR A 1 90 ? 9.368 -6.903 -3.332 1.00 94.56 90 TYR A CA 1
ATOM 672 C C . TYR A 1 90 ? 10.802 -6.543 -3.698 1.00 94.56 90 TYR A C 1
ATOM 674 O O . TYR A 1 90 ? 11.392 -5.613 -3.153 1.00 94.56 90 TYR A O 1
ATOM 682 N N . LEU A 1 91 ? 11.367 -7.283 -4.649 1.00 94.56 91 LEU A N 1
ATOM 683 C CA . LEU A 1 91 ? 12.498 -6.791 -5.419 1.00 94.56 91 LEU A CA 1
ATOM 684 C C . LEU A 1 91 ? 11.932 -5.894 -6.511 1.00 94.56 91 LEU A C 1
ATOM 686 O O . LEU A 1 91 ? 11.153 -6.377 -7.331 1.00 94.56 91 LEU A O 1
ATOM 690 N N . VAL A 1 92 ? 12.324 -4.624 -6.509 1.00 94.38 92 VAL A N 1
ATOM 691 C CA . VAL A 1 92 ? 11.973 -3.667 -7.558 1.00 94.38 92 VAL A CA 1
ATOM 692 C C . VAL A 1 92 ? 13.231 -3.355 -8.354 1.00 94.38 92 VAL A C 1
ATOM 694 O O . VAL A 1 92 ? 14.249 -2.966 -7.783 1.00 94.38 92 VAL A O 1
ATOM 697 N N . GLU A 1 93 ? 13.160 -3.551 -9.663 1.00 95.25 93 GLU A N 1
ATOM 698 C CA . GLU A 1 93 ? 14.232 -3.234 -10.601 1.00 95.25 93 GLU A CA 1
ATOM 699 C C . GLU A 1 93 ? 13.820 -2.029 -11.441 1.00 95.25 93 GLU A C 1
ATOM 701 O O . GLU A 1 93 ? 12.721 -2.007 -11.993 1.00 95.25 93 GLU A O 1
ATOM 706 N N . TYR A 1 94 ? 14.706 -1.042 -11.549 1.00 96.50 94 TYR A N 1
ATOM 707 C CA . TYR A 1 94 ? 14.522 0.131 -12.399 1.00 96.50 94 TYR A CA 1
ATOM 708 C C . TYR A 1 94 ? 15.483 0.019 -13.584 1.00 96.50 94 TYR A C 1
ATOM 710 O O . TYR A 1 94 ? 16.673 0.304 -13.460 1.00 96.50 94 TYR A O 1
ATOM 718 N N . ASP A 1 95 ? 14.963 -0.424 -14.723 1.00 97.31 95 ASP A N 1
ATOM 719 C CA . ASP A 1 95 ? 15.703 -0.594 -15.971 1.00 97.31 95 ASP A CA 1
ATOM 720 C C . ASP A 1 95 ? 15.573 0.700 -16.784 1.00 97.31 95 ASP A C 1
ATOM 722 O O . ASP A 1 95 ? 14.677 0.867 -17.615 1.00 97.31 95 ASP A O 1
ATOM 726 N N . LEU A 1 96 ? 16.448 1.656 -16.461 1.00 98.00 96 LEU A N 1
ATOM 727 C CA . LEU A 1 96 ? 16.439 2.996 -17.055 1.00 98.00 96 LEU A CA 1
ATOM 728 C C . LEU A 1 96 ? 16.830 2.987 -18.539 1.00 98.00 96 LEU A C 1
ATOM 730 O O . LEU A 1 96 ? 16.426 3.880 -19.275 1.00 98.00 96 LEU A O 1
ATOM 734 N N . GLU A 1 97 ? 17.604 1.993 -18.980 1.00 98.25 97 GLU A N 1
ATOM 735 C CA . GLU A 1 97 ? 18.006 1.851 -20.383 1.00 98.25 97 GLU A CA 1
ATOM 736 C C . GLU A 1 97 ? 16.811 1.469 -21.267 1.00 98.25 97 GLU A C 1
ATOM 738 O O . GLU A 1 97 ? 16.676 1.979 -22.378 1.00 98.25 97 GLU A O 1
ATOM 743 N N . ASN A 1 98 ? 15.910 0.624 -20.754 1.00 96.88 98 ASN A N 1
ATOM 744 C CA . ASN A 1 98 ? 14.727 0.158 -21.482 1.00 96.88 98 ASN A CA 1
ATOM 745 C C . ASN A 1 98 ? 13.420 0.862 -21.071 1.00 96.88 98 ASN A C 1
ATOM 747 O O . ASN A 1 98 ? 12.344 0.392 -21.445 1.00 96.88 98 ASN A O 1
ATOM 751 N N . ASP A 1 99 ? 13.501 1.953 -20.300 1.00 96.12 99 ASP A N 1
ATOM 752 C CA . ASP A 1 99 ? 12.360 2.748 -19.813 1.00 96.12 99 ASP A CA 1
ATOM 753 C C . ASP A 1 99 ? 11.243 1.894 -19.183 1.00 96.12 99 ASP A C 1
ATOM 755 O O . ASP A 1 99 ? 10.056 1.983 -19.512 1.00 96.12 99 ASP A O 1
ATOM 759 N N . ARG A 1 100 ? 11.637 0.987 -18.284 1.00 95.19 100 ARG A N 1
ATOM 760 C CA . ARG A 1 100 ? 10.701 0.102 -17.585 1.00 95.19 100 ARG A CA 1
ATOM 761 C C . ARG A 1 100 ? 11.134 -0.149 -16.153 1.00 95.19 100 ARG A C 1
ATOM 763 O O . ARG A 1 100 ? 12.288 0.023 -15.775 1.00 95.19 100 ARG A O 1
ATOM 770 N N . PHE A 1 101 ? 10.194 -0.632 -15.357 1.00 95.06 101 PHE A N 1
ATOM 771 C CA . PHE A 1 101 ? 10.501 -1.195 -14.054 1.00 95.06 101 PHE A CA 1
ATOM 772 C C . PHE A 1 101 ? 9.882 -2.586 -13.936 1.00 95.06 101 PHE A C 1
ATOM 774 O O . PHE A 1 101 ? 8.864 -2.891 -14.562 1.00 95.06 101 PHE A O 1
ATOM 781 N N . GLY A 1 102 ? 10.528 -3.434 -13.147 1.00 95.25 102 GLY A N 1
ATOM 782 C CA . GLY A 1 102 ? 10.089 -4.785 -12.837 1.00 95.25 102 GLY A CA 1
ATOM 783 C C . GLY A 1 102 ? 9.852 -4.944 -11.344 1.00 95.25 102 GLY A C 1
ATOM 784 O O . GLY A 1 102 ? 10.442 -4.239 -10.525 1.00 95.25 102 GLY A O 1
ATOM 785 N N . PHE A 1 103 ? 8.992 -5.890 -10.980 1.00 95.56 103 PHE A N 1
ATOM 786 C CA . PHE A 1 103 ? 8.788 -6.279 -9.593 1.00 95.56 103 PHE A CA 1
ATOM 787 C C . PHE A 1 103 ? 8.658 -7.794 -9.473 1.00 95.56 103 PHE A C 1
ATOM 789 O O . PHE A 1 103 ? 8.066 -8.458 -10.324 1.00 95.56 103 PHE A O 1
ATOM 796 N N . ALA A 1 104 ? 9.187 -8.344 -8.386 1.00 94.94 104 ALA A N 1
ATOM 797 C CA . ALA A 1 104 ? 9.031 -9.750 -8.045 1.00 94.94 104 ALA A CA 1
ATOM 798 C C . ALA A 1 104 ? 8.897 -9.916 -6.531 1.00 94.94 104 ALA A C 1
ATOM 800 O O . ALA A 1 104 ? 9.623 -9.273 -5.769 1.00 94.94 104 ALA A O 1
ATOM 801 N N . LYS A 1 105 ? 7.993 -10.803 -6.088 1.00 93.38 105 LYS A N 1
ATOM 802 C CA . LYS A 1 105 ? 7.887 -11.181 -4.671 1.00 93.38 105 LYS A CA 1
ATOM 803 C C . LYS A 1 105 ? 9.242 -11.733 -4.221 1.00 93.38 105 LYS A C 1
ATOM 805 O O . LYS A 1 105 ? 9.741 -12.702 -4.792 1.00 93.38 105 LYS A O 1
ATOM 810 N N . LYS A 1 106 ? 9.833 -11.133 -3.191 1.00 91.44 106 LYS A N 1
ATOM 811 C CA . LYS A 1 106 ? 11.111 -11.559 -2.619 1.00 91.44 106 LYS A CA 1
ATOM 812 C C . LYS A 1 106 ? 11.026 -11.451 -1.109 1.00 91.44 106 LYS A C 1
ATOM 814 O O . LYS A 1 106 ? 10.727 -10.392 -0.576 1.00 91.44 106 LYS A O 1
ATOM 819 N N . LYS A 1 107 ? 11.318 -12.543 -0.402 1.00 85.81 107 LYS A N 1
ATOM 820 C CA . LYS A 1 107 ? 11.481 -12.472 1.052 1.00 85.81 107 LYS A CA 1
ATOM 821 C C . LYS A 1 107 ? 12.731 -11.643 1.342 1.00 85.81 107 LYS A C 1
ATOM 823 O O . LYS A 1 107 ? 13.841 -12.100 1.073 1.00 85.81 107 LYS A O 1
ATOM 828 N N . CYS A 1 108 ? 12.534 -10.423 1.826 1.00 76.69 108 CYS A N 1
ATOM 829 C CA . CYS A 1 108 ? 13.611 -9.544 2.250 1.00 76.69 108 CYS A CA 1
ATOM 830 C C . CYS A 1 108 ? 13.827 -9.795 3.744 1.00 76.69 108 CYS A C 1
ATOM 832 O O . CYS A 1 108 ? 13.109 -9.253 4.579 1.00 76.69 108 CYS A O 1
ATOM 834 N N . SER A 1 109 ? 14.752 -10.694 4.073 1.00 74.06 109 SER A N 1
ATOM 835 C CA . SER A 1 109 ? 15.195 -10.884 5.457 1.00 74.06 109 SER A CA 1
ATOM 836 C C . SER A 1 109 ? 16.059 -9.693 5.896 1.00 74.06 109 SER A C 1
ATOM 838 O O . SER A 1 109 ? 16.792 -9.164 5.054 1.00 74.06 109 SER A O 1
ATOM 840 N N . PRO A 1 110 ? 16.022 -9.288 7.177 1.00 57.59 110 PRO A N 1
ATOM 841 C CA . PRO A 1 110 ? 17.189 -8.703 7.830 1.00 57.59 110 PRO A CA 1
ATOM 842 C C . PRO A 1 110 ? 18.388 -9.660 7.784 1.00 57.59 110 PRO A C 1
ATOM 844 O O . PRO A 1 110 ? 18.157 -10.895 7.805 1.00 57.59 110 PRO A O 1
#

pLDDT: mean 88.18, std 8.87, range [57.59, 98.25]

Radius of gyration: 16.35 Å; Cα contacts (8 Å, |Δi|>4): 142; chains: 1; bounding box: 37×38×43 Å

Foldseek 3Di:
DVPFDFPVVVCVVVVFDRKTFQPPPDDDDDDWDWDADPVGDILTADPQLQWDQDDPSRMITGPDHDPCSVPVVDDDDDPDDRDPSSCPQWDKADPPVVRDIDIDRHHDDD

InterPro domains:
  IPR021109 Aspartic peptidase domain superfamily [G3DSA:2.40.70.10] (1-109)
  IPR021109 Aspartic peptidase domain superfamily [SSF50630] (9-108)
  IPR032799 Xylanase inhibitor, C-terminal [PF14541] (10-105)
  IPR033121 Peptidase family A1 domain [PS51767] (1-104)
  IPR051708 Plant Aspartic Proteinase A1 [PTHR47967] (4-109)